Protein AF-A0A2M7XPZ9-F1 (afdb_monomer_lite)

Secondary structure (DSSP, 8-state):
---TTS-B---GGG--S-BSHHHHHHTTS--------SS-GGGSTTSSSPPHHHHHHHHHHHHHHH--HHHHHHHHHHHHH--

Foldseek 3Di:
DDPQQDWDADDDPRGDFTDHHPRNVVVVDDDDDDDDDPDDPQLDPPDPPHDLLNVLLVVLVVQLVDHDPVSVVVSVVSNVVSD

Sequence (83 aa):
HGIANLPWGGFKNSGIGRTHGEMGLEEMTQPRLIVSDFTPVSTMPWWLPMREAVYQRLVGGAMIWGGSWKMKWLGLKKVVSGT

pLDDT: mean 87.25, std 7.34, range [53.34, 95.5]

Radius of gyration: 26.67 Å; chains: 1; bounding box: 49×27×63 Å

Structure (mmCIF, N/CA/C/O backbone):
data_AF-A0A2M7XPZ9-F1
#
_entry.id   AF-A0A2M7XPZ9-F1
#
loop_
_atom_site.group_PDB
_atom_site.id
_atom_site.type_symbol
_atom_site.label_atom_id
_atom_site.label_alt_id
_atom_site.label_comp_id
_atom_site.label_asym_id
_atom_site.label_entity_id
_atom_site.label_seq_id
_atom_site.pdbx_PDB_ins_code
_atom_site.Cartn_x
_atom_site.Cartn_y
_atom_site.Cartn_z
_atom_site.occupancy
_atom_site.B_iso_or_equiv
_atom_site.auth_seq_id
_atom_site.auth_comp_id
_atom_site.auth_asym_id
_atom_site.auth_atom_id
_atom_site.pdbx_PDB_model_num
ATOM 1 N N . HIS A 1 1 ? -30.796 5.537 30.808 1.00 53.34 1 HIS A N 1
ATOM 2 C CA . HIS A 1 1 ? -30.328 5.749 29.422 1.00 53.34 1 HIS A CA 1
ATOM 3 C C . HIS A 1 1 ? -30.627 4.480 28.641 1.00 53.34 1 HIS A C 1
ATOM 5 O O . HIS A 1 1 ? -30.394 3.418 29.196 1.00 53.34 1 HIS A O 1
ATOM 11 N N . GLY A 1 2 ? -31.236 4.549 27.454 1.00 68.25 2 GLY A N 1
ATOM 12 C CA . GLY A 1 2 ? -31.740 3.320 26.818 1.00 68.25 2 GLY A CA 1
ATOM 13 C C . GLY A 1 2 ? -32.271 3.456 25.395 1.00 68.25 2 GLY A C 1
ATOM 14 O O . GLY A 1 2 ? -32.990 2.577 24.938 1.00 68.25 2 GLY A O 1
ATOM 15 N N . ILE A 1 3 ? -31.943 4.540 24.686 1.00 82.81 3 ILE A N 1
ATOM 16 C CA . ILE A 1 3 ? -32.267 4.630 23.259 1.00 82.81 3 ILE A CA 1
ATOM 17 C C . ILE A 1 3 ? -31.099 4.007 22.502 1.00 82.81 3 ILE A C 1
ATOM 19 O O . ILE A 1 3 ? -30.065 4.647 22.318 1.00 82.81 3 ILE A O 1
ATOM 23 N N . ALA A 1 4 ? -31.269 2.745 22.104 1.00 78.00 4 ALA A N 1
ATOM 24 C CA . ALA A 1 4 ? -30.215 1.940 21.489 1.00 78.00 4 ALA A CA 1
ATOM 25 C C . ALA A 1 4 ? -29.774 2.425 20.097 1.00 78.00 4 ALA A C 1
ATOM 27 O O . ALA A 1 4 ? -28.720 2.016 19.619 1.00 78.00 4 ALA A O 1
ATOM 28 N N . ASN A 1 5 ? -30.565 3.295 19.466 1.00 80.38 5 ASN A N 1
ATOM 29 C CA . ASN A 1 5 ? -30.330 3.764 18.099 1.00 80.38 5 ASN A CA 1
ATOM 30 C C . ASN A 1 5 ? -29.506 5.056 18.031 1.00 80.38 5 ASN A C 1
ATOM 32 O O . ASN A 1 5 ? -29.019 5.409 16.963 1.00 80.38 5 ASN A O 1
ATOM 36 N N . LEU A 1 6 ? -29.377 5.786 19.142 1.00 83.50 6 LEU A N 1
ATOM 37 C CA . LEU A 1 6 ? -28.581 7.011 19.189 1.00 83.50 6 LEU A CA 1
ATOM 38 C C . LEU A 1 6 ? -27.152 6.657 19.603 1.00 83.50 6 LEU A C 1
ATOM 40 O O . LEU A 1 6 ? -27.003 5.831 20.497 1.00 83.50 6 LEU A O 1
ATOM 44 N N . PRO A 1 7 ? -26.113 7.255 19.002 1.00 84.94 7 PRO A N 1
ATOM 45 C CA . PRO A 1 7 ? -24.737 7.027 19.421 1.00 84.94 7 PRO A CA 1
ATOM 46 C C . PRO A 1 7 ? -24.455 7.734 20.754 1.00 84.94 7 PRO A C 1
ATOM 48 O O . PRO A 1 7 ? -24.741 8.922 20.914 1.00 84.94 7 PRO A O 1
ATOM 51 N N . TRP A 1 8 ? -23.847 7.020 21.700 1.00 87.50 8 TRP A N 1
ATOM 52 C CA . TRP A 1 8 ? -23.458 7.539 23.015 1.00 87.50 8 TRP A CA 1
ATOM 53 C C . TRP A 1 8 ? -21.942 7.553 23.131 1.00 87.50 8 TRP A C 1
ATOM 55 O O . TRP A 1 8 ? -21.289 6.527 22.948 1.00 87.50 8 TRP A O 1
ATOM 65 N N . GLY A 1 9 ? -21.365 8.702 23.458 1.00 90.69 9 GLY A N 1
ATOM 66 C CA . GLY A 1 9 ? -19.926 8.815 23.645 1.00 90.69 9 GLY A CA 1
ATOM 67 C C . GLY A 1 9 ? -19.504 10.215 24.052 1.00 90.69 9 GLY A C 1
ATOM 68 O O . GLY A 1 9 ? -20.256 11.179 23.904 1.00 90.69 9 GLY A O 1
ATOM 69 N N . GLY A 1 10 ? -18.292 10.308 24.582 1.00 91.62 10 GLY A N 1
ATOM 70 C CA . GLY A 1 10 ? -17.688 11.568 24.989 1.00 91.62 10 GLY A CA 1
A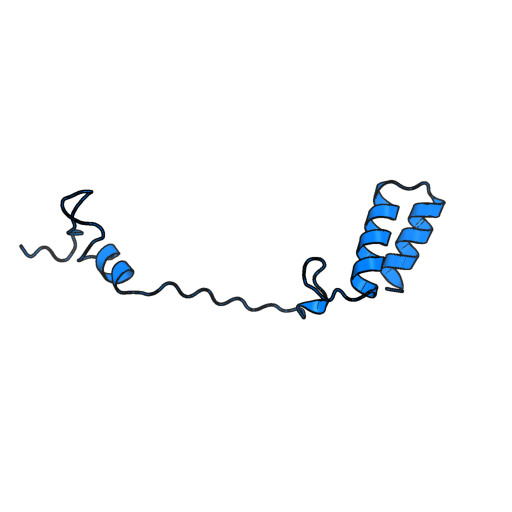TOM 71 C C . GLY A 1 10 ? -17.139 12.382 23.818 1.00 91.62 10 GLY A C 1
ATOM 72 O O . GLY A 1 10 ? -17.215 12.005 22.640 1.00 91.62 10 GLY A O 1
ATOM 73 N N . PHE A 1 11 ? -16.559 13.523 24.171 1.00 93.62 11 PHE A N 1
ATOM 74 C CA . PHE A 1 11 ? -15.736 14.339 23.295 1.00 93.62 11 PHE A CA 1
ATOM 75 C C . PHE A 1 11 ? -14.613 14.992 24.108 1.00 93.62 11 PHE A C 1
ATOM 77 O O . PHE A 1 11 ? -14.862 15.616 25.142 1.00 93.62 11 PHE A O 1
ATOM 84 N N . LYS A 1 12 ? -13.371 14.901 23.618 1.00 93.19 12 LYS A N 1
ATOM 85 C CA . LYS A 1 12 ? -12.173 15.421 24.301 1.00 93.19 12 LYS A CA 1
ATOM 86 C C . LYS A 1 12 ? -12.007 14.777 25.686 1.00 93.19 12 LYS A C 1
ATOM 88 O O . LYS A 1 12 ? -11.915 13.560 25.797 1.00 93.19 12 LYS A O 1
ATOM 93 N N . ASN A 1 13 ? -12.001 15.589 26.742 1.00 95.38 13 ASN A N 1
ATOM 94 C CA . ASN A 1 13 ? -11.736 15.152 28.110 1.00 95.38 13 ASN A CA 1
ATOM 95 C C . ASN A 1 13 ? -12.878 14.322 28.721 1.00 95.38 13 ASN A C 1
ATOM 97 O O . ASN A 1 13 ? -12.689 13.763 29.794 1.00 95.38 13 ASN A O 1
ATOM 101 N N . SER A 1 14 ? -14.044 14.224 28.067 1.00 92.94 14 SER A N 1
ATOM 102 C CA . SER A 1 14 ? -15.134 13.336 28.500 1.00 92.94 14 SER A CA 1
ATOM 103 C C . SER A 1 14 ? -15.088 11.937 27.866 1.00 92.94 14 SER A C 1
ATOM 105 O O . SER A 1 14 ? -15.975 11.131 28.133 1.00 92.94 14 SER A O 1
ATOM 107 N N . GLY A 1 15 ? -14.069 11.639 27.047 1.00 90.88 15 GLY A N 1
ATOM 108 C CA . GLY A 1 15 ? -13.865 10.344 26.385 1.00 90.88 15 GLY A CA 1
ATOM 109 C C . GLY A 1 15 ? -13.883 10.429 24.854 1.00 90.88 15 GLY A C 1
ATOM 110 O O . GLY A 1 15 ? -14.310 11.432 24.278 1.00 90.88 15 GLY A O 1
ATOM 111 N N . ILE A 1 16 ? -13.418 9.364 24.195 1.00 93.25 16 ILE A N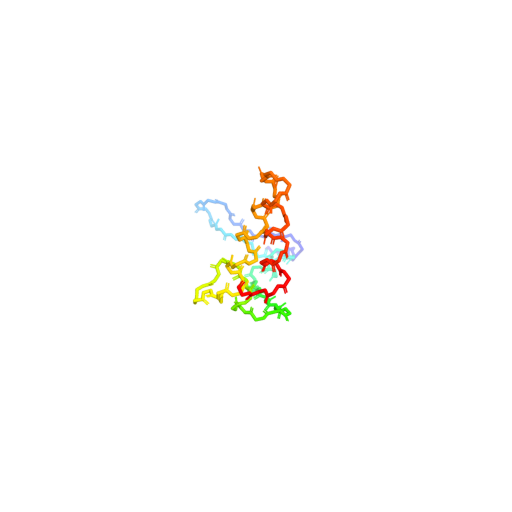 1
ATOM 112 C CA . ILE A 1 16 ? -13.435 9.185 22.733 1.00 93.25 16 ILE A CA 1
ATOM 113 C C . ILE A 1 16 ? -14.189 7.903 22.363 1.00 93.25 16 ILE A C 1
ATOM 115 O O . ILE A 1 16 ? -14.362 7.025 23.205 1.00 93.25 16 ILE A O 1
ATOM 119 N N . GLY A 1 17 ? -14.630 7.815 21.109 1.00 90.62 17 GLY A N 1
ATOM 120 C CA . GLY A 1 17 ? -15.410 6.692 20.589 1.00 90.62 17 GLY A CA 1
ATOM 121 C C . GLY A 1 17 ? -16.917 6.838 20.798 1.00 90.62 17 GLY A C 1
ATOM 122 O O . GLY A 1 17 ? -17.405 7.814 21.395 1.00 90.62 17 GLY A O 1
ATOM 123 N N . ARG A 1 18 ? -17.666 5.877 20.254 1.00 91.44 18 ARG A N 1
ATOM 124 C CA . ARG A 1 18 ? -19.126 5.784 20.372 1.00 91.44 18 ARG A CA 1
ATOM 125 C C . ARG A 1 18 ? -19.553 4.361 20.711 1.00 91.44 18 ARG A C 1
ATOM 127 O O . ARG A 1 18 ? -18.954 3.386 20.292 1.00 91.44 18 ARG A O 1
ATOM 134 N N . THR A 1 19 ? -20.626 4.259 21.474 1.00 87.94 19 THR A N 1
ATOM 135 C CA . THR A 1 19 ? -21.368 3.024 21.736 1.00 87.94 19 THR A CA 1
ATOM 136 C C . THR A 1 19 ? -22.789 3.200 21.211 1.00 87.94 19 THR A C 1
ATOM 138 O O . THR A 1 19 ? -23.215 4.337 20.994 1.00 87.94 19 THR A O 1
ATOM 141 N N . HIS A 1 20 ? -23.525 2.098 21.040 1.00 91.19 20 HIS A N 1
ATOM 142 C CA . HIS A 1 20 ? -24.870 2.060 20.447 1.00 91.19 20 HIS A CA 1
ATOM 143 C C . HIS A 1 20 ? -24.956 2.463 18.963 1.00 91.19 20 HIS A C 1
ATOM 145 O O . HIS A 1 20 ? -24.082 3.130 18.408 1.00 91.19 20 HIS A O 1
ATOM 151 N N . GLY A 1 21 ? -26.052 2.045 18.324 1.00 87.56 21 GLY A N 1
ATOM 152 C CA . GLY A 1 21 ? -26.292 2.246 16.899 1.00 87.56 21 GLY A CA 1
ATOM 153 C C . GLY A 1 21 ? -25.220 1.616 16.004 1.00 87.56 21 GLY A C 1
ATOM 154 O O . GLY A 1 21 ? -24.457 0.746 16.421 1.00 87.56 21 GLY A O 1
ATOM 155 N N . GLU A 1 22 ? -25.171 2.084 14.762 1.00 90.00 22 GLU A N 1
ATOM 156 C CA . GLU A 1 22 ? -24.193 1.659 13.757 1.00 90.00 22 GLU A CA 1
ATOM 157 C C . GLU A 1 22 ? -22.758 1.993 14.181 1.00 90.00 22 GLU A C 1
ATOM 159 O O . GLU A 1 22 ? -21.911 1.108 14.198 1.00 90.00 22 GLU A O 1
ATOM 164 N N . MET A 1 23 ? -22.511 3.221 14.657 1.00 89.94 23 MET A N 1
ATOM 165 C CA . MET A 1 23 ? -21.178 3.647 15.111 1.00 89.94 23 MET A CA 1
ATOM 166 C C . MET A 1 23 ? -20.642 2.765 16.244 1.00 89.94 23 MET A C 1
ATOM 168 O O . MET A 1 23 ? -19.468 2.419 16.255 1.00 89.94 23 MET A O 1
ATOM 172 N N . GLY A 1 24 ? -21.494 2.376 17.198 1.00 90.62 24 GLY A N 1
ATOM 173 C CA . GLY A 1 24 ? -21.089 1.485 18.281 1.00 90.62 24 GLY A CA 1
ATOM 174 C C . GLY A 1 24 ? -20.817 0.054 17.826 1.00 90.62 24 GLY A C 1
ATOM 175 O O . GLY A 1 24 ? -19.997 -0.618 18.443 1.00 90.62 24 GLY A O 1
ATOM 176 N N . LEU A 1 25 ? -21.485 -0.422 16.769 1.00 89.62 25 LEU A N 1
ATOM 177 C CA . LEU A 1 25 ? -21.163 -1.712 16.163 1.00 89.62 25 LEU A CA 1
ATOM 178 C C . LEU A 1 25 ? -19.823 -1.636 15.424 1.00 89.62 25 LEU A C 1
ATOM 180 O O . LEU A 1 25 ? -18.988 -2.512 15.626 1.00 89.62 25 LEU A O 1
ATOM 184 N N . GLU A 1 26 ? -19.596 -0.589 14.628 1.00 92.19 26 GLU A N 1
ATOM 185 C CA . GLU A 1 26 ? -18.337 -0.370 13.904 1.00 92.19 26 GLU A CA 1
ATOM 186 C C . GLU A 1 26 ? -17.131 -0.272 14.848 1.00 92.19 26 GLU A C 1
ATOM 1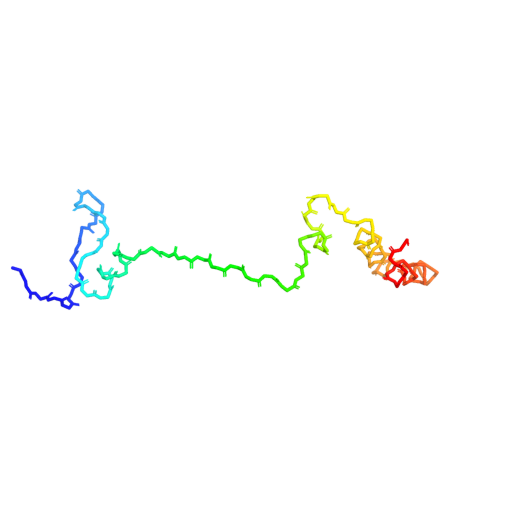88 O O . GLU A 1 26 ? -16.104 -0.892 14.576 1.00 92.19 26 GLU A O 1
ATOM 193 N N . GLU A 1 27 ? -17.272 0.399 15.995 1.00 92.19 27 GLU A N 1
ATOM 194 C CA . GLU A 1 27 ? -16.239 0.484 17.047 1.00 92.19 27 GLU A CA 1
ATOM 195 C C . GLU A 1 27 ? -15.879 -0.884 17.662 1.00 92.19 27 GLU A C 1
ATOM 197 O O . GLU A 1 27 ? -14.786 -1.062 18.196 1.00 92.19 27 GLU A O 1
ATOM 202 N N . MET A 1 28 ? -16.767 -1.881 17.562 1.00 93.38 28 MET A N 1
ATOM 203 C CA . MET A 1 28 ? -16.508 -3.265 17.992 1.00 93.38 28 MET A CA 1
ATOM 204 C C . MET A 1 28 ? -15.930 -4.139 16.871 1.00 93.38 28 MET A C 1
ATOM 206 O O . MET A 1 28 ? -15.662 -5.326 17.080 1.00 93.38 28 MET A O 1
ATOM 210 N N . THR A 1 29 ? -15.754 -3.583 15.671 1.00 94.19 29 THR A N 1
ATOM 211 C CA . THR A 1 29 ? -15.155 -4.280 14.532 1.00 94.19 29 THR A CA 1
ATOM 212 C C . THR A 1 29 ? -13.714 -3.845 14.307 1.00 94.19 29 THR A C 1
ATOM 214 O O . THR A 1 29 ? -13.312 -2.731 14.619 1.00 94.19 29 THR A O 1
ATOM 217 N N . GLN A 1 30 ? -12.919 -4.742 13.723 1.00 94.69 30 GLN A N 1
ATOM 218 C CA . GLN A 1 30 ? -11.567 -4.428 13.277 1.00 94.69 30 GLN A CA 1
ATOM 219 C C . GLN A 1 30 ? -11.570 -4.304 11.750 1.00 94.69 30 GLN A C 1
ATOM 221 O O . GLN A 1 30 ? -11.780 -5.322 11.078 1.00 94.69 30 GLN A O 1
ATOM 226 N N . PRO A 1 31 ? -11.276 -3.122 11.178 1.00 94.25 31 PRO A N 1
ATOM 227 C CA . PRO A 1 31 ? -11.062 -2.994 9.744 1.00 94.25 31 PRO A CA 1
ATOM 228 C C . PRO A 1 31 ? -9.951 -3.947 9.290 1.00 94.25 31 PRO A C 1
ATOM 230 O O . PRO A 1 31 ? -8.840 -3.933 9.829 1.00 94.25 31 PRO A O 1
ATOM 233 N N . ARG A 1 32 ? -10.248 -4.795 8.300 1.00 95.50 32 ARG A N 1
ATOM 234 C CA . ARG A 1 32 ? -9.271 -5.691 7.670 1.00 95.50 32 ARG A CA 1
ATOM 235 C C . ARG A 1 32 ? -9.149 -5.352 6.194 1.00 95.50 32 ARG A C 1
ATOM 237 O O . ARG A 1 32 ? -10.116 -5.474 5.450 1.00 95.50 32 ARG A O 1
ATOM 244 N N . LEU A 1 33 ? -7.946 -4.968 5.779 1.00 95.44 33 LEU A N 1
ATOM 245 C CA . LEU A 1 33 ? -7.603 -4.790 4.373 1.00 95.44 33 LEU A CA 1
ATOM 246 C C . LEU A 1 33 ? -7.037 -6.105 3.830 1.00 95.44 33 LEU A C 1
ATOM 248 O O . LEU A 1 33 ? -6.032 -6.602 4.334 1.00 95.44 33 LEU A O 1
ATOM 252 N N . ILE A 1 34 ? -7.675 -6.653 2.798 1.00 94.38 34 ILE A N 1
ATOM 253 C CA . ILE A 1 34 ? -7.168 -7.805 2.049 1.00 94.38 34 ILE A CA 1
ATOM 254 C C . ILE A 1 34 ? -6.775 -7.301 0.664 1.00 94.38 34 ILE A C 1
ATOM 256 O O . ILE A 1 34 ? -7.621 -6.807 -0.077 1.00 94.38 34 ILE A O 1
ATOM 260 N N . VAL A 1 35 ? -5.491 -7.421 0.327 1.00 92.06 35 VAL A N 1
ATOM 261 C CA . VAL A 1 35 ? -4.961 -7.082 -0.998 1.00 92.06 35 VAL A CA 1
ATOM 262 C C . VAL A 1 35 ? -4.699 -8.381 -1.749 1.00 92.06 35 VAL A C 1
ATOM 264 O O . VAL A 1 35 ? -4.000 -9.260 -1.247 1.00 92.06 35 VAL A O 1
ATOM 267 N N . SER A 1 36 ? -5.289 -8.516 -2.936 1.00 91.75 36 SER A N 1
ATOM 268 C CA . SER A 1 36 ? -5.077 -9.653 -3.831 1.00 91.75 36 SER A CA 1
ATOM 269 C C . SER A 1 36 ? -4.497 -9.136 -5.141 1.00 91.75 36 SER A C 1
ATOM 271 O O . SER A 1 36 ? -5.199 -8.512 -5.935 1.00 91.75 36 SER A O 1
ATOM 273 N N . ASP A 1 37 ? -3.198 -9.359 -5.334 1.00 88.62 37 ASP A N 1
ATOM 274 C CA . ASP A 1 37 ? -2.483 -8.949 -6.538 1.00 88.62 37 ASP A CA 1
ATOM 275 C C . ASP A 1 37 ? -2.486 -10.069 -7.583 1.00 88.62 37 ASP A C 1
ATOM 277 O O . ASP A 1 37 ? -2.181 -11.226 -7.292 1.00 88.62 37 ASP A O 1
ATOM 281 N N . PHE A 1 38 ? -2.781 -9.711 -8.833 1.00 88.56 38 PHE A N 1
ATOM 282 C CA . PHE A 1 38 ? -2.756 -10.652 -9.958 1.00 88.56 38 PHE A CA 1
ATOM 283 C C . PHE A 1 38 ? -1.341 -10.953 -10.463 1.00 88.56 38 PHE A C 1
ATOM 285 O O . PHE A 1 38 ? -1.116 -11.965 -11.124 1.00 88.56 38 PHE A O 1
ATOM 292 N N . THR A 1 39 ? -0.384 -10.065 -10.192 1.00 85.31 39 THR A N 1
ATOM 293 C CA . THR A 1 39 ? 0.988 -10.165 -10.698 1.00 85.31 39 THR A CA 1
ATOM 294 C C . THR A 1 39 ? 1.987 -10.348 -9.562 1.00 85.31 39 THR A C 1
ATOM 296 O O . THR A 1 39 ? 1.807 -9.746 -8.505 1.00 85.31 39 THR A O 1
ATOM 299 N N . PRO A 1 40 ? 3.082 -11.103 -9.764 1.00 84.44 40 PRO A N 1
ATOM 300 C CA . PRO A 1 40 ? 4.120 -11.235 -8.750 1.00 84.44 40 PRO A CA 1
ATOM 301 C C . PRO A 1 40 ? 4.730 -9.881 -8.374 1.00 84.44 40 PRO A C 1
ATOM 303 O O . PRO A 1 40 ? 5.039 -9.074 -9.244 1.00 84.44 40 PRO A O 1
ATOM 306 N N . VAL A 1 41 ? 5.052 -9.688 -7.095 1.00 82.56 41 VAL A N 1
ATOM 307 C CA . VAL A 1 41 ? 5.728 -8.482 -6.574 1.00 82.56 41 VAL A CA 1
ATOM 308 C C . VAL A 1 41 ? 6.962 -8.094 -7.409 1.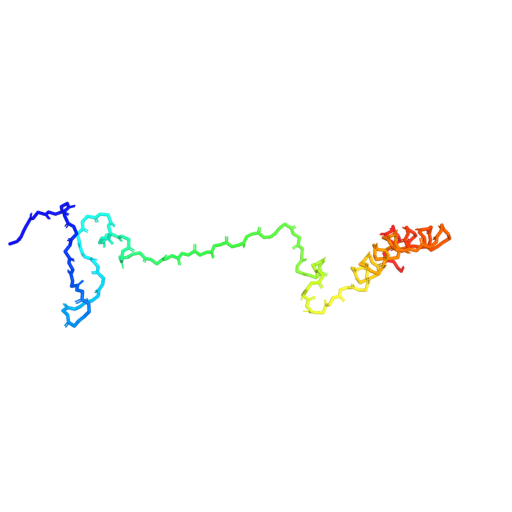00 82.56 41 VAL A C 1
ATOM 310 O O . VAL A 1 41 ? 7.185 -6.925 -7.702 1.00 82.56 41 VAL A O 1
ATOM 313 N N . SER A 1 42 ? 7.718 -9.085 -7.895 1.00 79.00 42 SER A N 1
ATOM 314 C CA . SER A 1 42 ? 8.923 -8.878 -8.718 1.00 79.00 42 SER A CA 1
ATOM 315 C C . SER A 1 42 ? 8.689 -8.258 -10.108 1.00 79.00 42 SER A C 1
ATOM 317 O O . SER A 1 42 ? 9.659 -7.893 -10.773 1.00 79.00 42 SER A O 1
ATOM 319 N N . THR A 1 43 ? 7.440 -8.178 -10.588 1.00 82.88 43 THR A N 1
ATOM 320 C CA . THR A 1 43 ? 7.111 -7.508 -11.860 1.00 82.88 43 THR A CA 1
ATOM 321 C C . THR A 1 43 ? 6.776 -6.031 -11.683 1.00 82.88 43 THR A C 1
ATOM 323 O O . THR A 1 43 ? 6.640 -5.317 -12.673 1.00 82.88 43 THR A O 1
ATOM 326 N N . MET A 1 44 ? 6.628 -5.567 -10.444 1.00 87.44 44 MET A N 1
ATOM 327 C CA . MET A 1 44 ? 6.297 -4.180 -10.147 1.00 87.44 44 MET A CA 1
ATOM 328 C C . MET A 1 44 ? 7.586 -3.348 -10.035 1.00 87.44 44 MET A C 1
ATOM 330 O O . MET A 1 44 ? 8.546 -3.777 -9.394 1.00 87.44 44 MET A O 1
ATOM 334 N N . PRO A 1 45 ? 7.625 -2.144 -10.623 1.00 86.31 45 PRO A N 1
ATOM 335 C CA . PRO A 1 45 ? 8.845 -1.344 -10.731 1.00 86.31 45 PRO A CA 1
ATOM 336 C C . PRO A 1 45 ? 9.311 -0.665 -9.434 1.00 86.31 45 PRO A C 1
ATOM 338 O O . PRO A 1 45 ? 10.344 -0.009 -9.441 1.00 86.31 45 PRO A O 1
ATOM 341 N N . TRP A 1 46 ? 8.576 -0.772 -8.329 1.00 85.19 46 TRP A N 1
ATOM 342 C CA . TRP A 1 46 ? 8.941 -0.157 -7.044 1.00 85.19 46 TRP A CA 1
ATOM 343 C C . TRP A 1 46 ? 9.390 -1.167 -5.983 1.00 85.19 46 TRP A C 1
ATOM 345 O O . TRP A 1 46 ? 9.881 -0.759 -4.932 1.00 85.19 46 TRP A O 1
ATOM 355 N N . TRP A 1 47 ? 9.249 -2.472 -6.237 1.00 84.00 47 TRP A N 1
ATOM 356 C CA . TRP A 1 47 ? 9.623 -3.511 -5.279 1.00 84.00 47 TRP A CA 1
ATOM 357 C C . TRP A 1 47 ? 11.014 -4.086 -5.574 1.00 84.00 47 TRP A C 1
ATOM 359 O O . TRP A 1 47 ? 11.364 -4.359 -6.723 1.00 84.00 47 TRP A O 1
ATOM 369 N N . LEU A 1 48 ? 11.806 -4.286 -4.516 1.00 82.62 48 LEU A N 1
ATOM 370 C CA . LEU A 1 48 ? 13.164 -4.830 -4.584 1.00 82.62 48 LEU A CA 1
ATOM 371 C C . LEU A 1 48 ? 13.189 -6.316 -4.173 1.00 82.62 48 LEU A C 1
ATOM 373 O O . LEU A 1 48 ? 12.463 -6.691 -3.252 1.00 82.62 48 LEU A O 1
ATOM 377 N N . PRO A 1 49 ? 14.047 -7.157 -4.785 1.00 85.12 49 PRO A N 1
ATOM 378 C CA . PRO A 1 49 ? 14.892 -6.865 -5.945 1.00 85.12 49 PRO A CA 1
ATOM 379 C C . PRO A 1 49 ? 14.072 -6.788 -7.246 1.00 85.12 49 PRO A C 1
ATOM 381 O O . PRO A 1 49 ? 13.281 -7.681 -7.557 1.00 85.12 49 PRO A O 1
ATOM 384 N N . MET A 1 50 ? 14.283 -5.721 -8.021 1.00 83.62 50 MET A N 1
ATOM 385 C CA . MET A 1 50 ? 13.608 -5.515 -9.304 1.00 83.62 50 MET A CA 1
ATOM 386 C C . MET A 1 50 ? 14.211 -6.431 -10.369 1.00 83.62 50 MET A C 1
ATOM 388 O O . MET A 1 50 ? 15.432 -6.541 -10.483 1.00 83.62 50 MET A O 1
ATOM 392 N N . ARG A 1 51 ? 13.370 -7.065 -11.192 1.00 86.38 51 ARG A N 1
ATOM 393 C CA . ARG A 1 51 ? 13.860 -7.816 -12.355 1.00 86.38 51 ARG A CA 1
ATOM 394 C C . ARG A 1 51 ? 14.439 -6.862 -13.399 1.00 86.38 51 ARG A C 1
ATOM 396 O O . ARG A 1 51 ? 13.793 -5.878 -13.755 1.00 86.38 51 ARG A O 1
ATOM 403 N N . GLU A 1 52 ? 15.576 -7.234 -13.981 1.00 87.75 52 GLU A N 1
ATOM 404 C CA . GLU A 1 52 ? 16.233 -6.472 -15.054 1.00 87.75 52 GLU A CA 1
ATOM 405 C C . GLU A 1 52 ? 15.277 -6.167 -16.220 1.00 87.75 52 GLU A C 1
ATOM 407 O O . GLU A 1 52 ? 15.226 -5.053 -16.727 1.00 87.75 52 GLU A O 1
ATOM 412 N N . ALA A 1 53 ? 14.409 -7.120 -16.572 1.00 88.88 53 ALA A N 1
ATOM 413 C CA . ALA A 1 53 ? 13.402 -6.929 -17.614 1.00 88.88 53 ALA A CA 1
ATOM 414 C C . ALA A 1 53 ? 12.416 -5.782 -17.320 1.00 88.88 53 ALA A C 1
ATOM 416 O O . ALA A 1 53 ? 11.993 -5.074 -18.235 1.00 88.88 53 ALA A O 1
ATOM 417 N N . VAL A 1 54 ? 12.031 -5.587 -16.054 1.00 89.50 54 VAL A N 1
ATOM 418 C CA . VAL A 1 54 ? 11.147 -4.482 -15.641 1.00 89.50 54 VAL A CA 1
ATOM 419 C C . VAL A 1 54 ? 11.905 -3.161 -15.741 1.00 89.50 54 VAL A C 1
ATOM 421 O O . VAL A 1 54 ? 11.374 -2.192 -16.280 1.00 89.50 54 VAL A O 1
ATOM 424 N N . TYR A 1 55 ? 13.167 -3.149 -15.312 1.00 89.75 55 TYR A N 1
ATOM 425 C CA . TYR A 1 55 ? 14.042 -1.987 -15.427 1.00 89.75 55 TYR A CA 1
ATOM 426 C C . TYR A 1 55 ? 14.242 -1.555 -16.889 1.00 89.75 55 TYR A C 1
ATOM 428 O O . TYR A 1 55 ? 13.982 -0.399 -17.234 1.00 89.75 55 TYR A O 1
ATOM 436 N N . GLN A 1 56 ? 14.601 -2.480 -17.785 1.00 90.62 56 GLN A N 1
ATOM 437 C CA . GLN A 1 56 ? 14.794 -2.182 -19.210 1.00 90.62 56 GLN A CA 1
ATOM 438 C C . GLN A 1 56 ? 13.509 -1.690 -19.884 1.00 90.62 56 GLN A C 1
ATOM 440 O O . GLN A 1 56 ? 13.565 -0.818 -20.754 1.00 90.62 56 GLN A O 1
ATOM 445 N N . ARG A 1 57 ? 12.340 -2.176 -19.448 1.00 91.00 57 ARG A N 1
ATOM 446 C CA . ARG A 1 57 ? 11.037 -1.672 -19.909 1.00 91.00 57 ARG A CA 1
ATOM 447 C C . ARG A 1 57 ? 10.771 -0.238 -19.463 1.00 91.00 57 ARG A C 1
ATOM 449 O O . ARG A 1 57 ? 10.319 0.558 -20.284 1.00 91.00 57 ARG A O 1
ATOM 456 N N . LEU A 1 58 ? 11.080 0.118 -18.215 1.00 91.12 58 LEU A N 1
ATOM 457 C CA . LEU A 1 58 ? 10.956 1.500 -17.735 1.00 91.12 58 LEU A CA 1
ATOM 458 C C . LEU A 1 58 ? 11.892 2.443 -18.497 1.00 91.12 58 LEU A C 1
ATOM 460 O O . LEU A 1 58 ? 11.456 3.486 -18.989 1.00 91.12 58 LEU A O 1
ATOM 464 N N . VAL A 1 59 ? 13.160 2.052 -18.651 1.00 90.25 59 VAL A N 1
ATOM 465 C CA . VAL A 1 59 ? 14.156 2.823 -19.411 1.00 90.25 59 VAL A CA 1
ATOM 466 C C . VAL A 1 59 ? 13.728 2.962 -20.873 1.00 90.25 59 VAL A C 1
ATOM 468 O O . VAL A 1 59 ? 13.768 4.061 -21.426 1.00 90.25 59 VAL A O 1
ATOM 471 N N . GLY A 1 60 ? 13.265 1.878 -21.497 1.00 91.06 60 GLY A N 1
ATOM 472 C CA . GLY A 1 60 ? 12.744 1.894 -22.862 1.00 91.06 60 GLY A CA 1
ATOM 473 C C . GLY A 1 60 ? 11.541 2.829 -23.020 1.00 91.06 60 GLY A C 1
ATOM 474 O O . GLY A 1 60 ? 11.501 3.612 -23.970 1.00 91.06 60 GLY A O 1
ATOM 475 N N . GLY A 1 61 ? 10.615 2.824 -22.057 1.00 91.75 61 GLY A N 1
ATOM 476 C CA . GLY A 1 61 ? 9.492 3.764 -22.000 1.00 91.75 61 GLY A CA 1
ATOM 477 C C . GLY A 1 61 ? 9.947 5.225 -21.926 1.00 91.75 61 GLY A C 1
ATOM 478 O O . GLY A 1 61 ? 9.477 6.059 -22.703 1.00 91.75 61 GLY A O 1
ATOM 479 N N . ALA A 1 62 ? 10.929 5.527 -21.073 1.00 90.88 62 ALA A N 1
ATOM 480 C CA . ALA A 1 62 ? 11.511 6.867 -20.975 1.00 90.88 62 ALA A CA 1
ATOM 481 C C . ALA A 1 62 ? 12.187 7.312 -22.289 1.00 90.88 62 ALA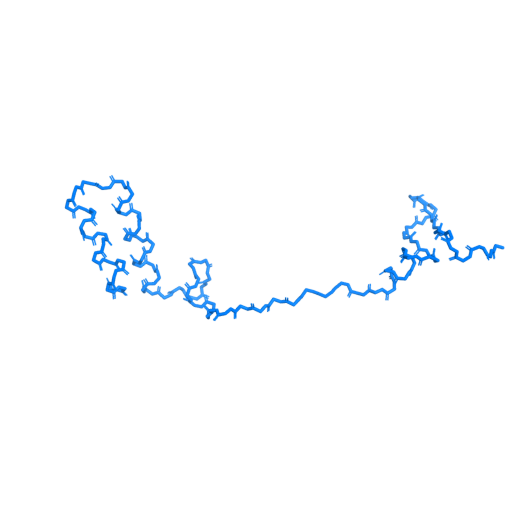 A C 1
ATOM 483 O O . ALA A 1 62 ? 12.015 8.451 -22.729 1.00 90.88 62 ALA A O 1
ATOM 484 N N . MET A 1 63 ? 12.903 6.406 -22.967 1.00 91.00 63 MET A N 1
ATOM 485 C CA . MET A 1 63 ? 13.546 6.687 -24.260 1.00 91.00 63 MET A CA 1
ATOM 486 C C . MET A 1 63 ? 12.531 7.006 -25.370 1.00 91.00 63 MET A C 1
ATOM 488 O O . MET A 1 63 ? 12.804 7.855 -26.224 1.00 91.00 63 MET A O 1
ATOM 492 N N . ILE A 1 64 ? 11.362 6.357 -25.362 1.00 92.44 64 ILE A N 1
ATOM 493 C CA . ILE A 1 64 ? 10.280 6.620 -26.326 1.00 92.44 64 ILE A CA 1
ATOM 494 C C . ILE A 1 64 ? 9.675 8.013 -26.114 1.00 92.44 64 ILE A C 1
ATOM 496 O O . ILE A 1 64 ? 9.360 8.697 -27.093 1.00 92.44 64 ILE A O 1
ATOM 500 N N . TRP A 1 65 ? 9.539 8.442 -24.856 1.00 89.38 65 TRP A N 1
ATOM 501 C CA . TRP A 1 65 ? 8.894 9.706 -24.504 1.00 89.38 65 TRP A CA 1
ATOM 502 C C . TRP A 1 65 ? 9.653 10.930 -25.037 1.00 89.38 65 TRP A C 1
ATOM 504 O O . TRP A 1 65 ? 9.046 11.819 -25.629 1.00 89.38 65 TRP A O 1
ATOM 514 N N . GLY A 1 66 ? 10.979 10.975 -24.866 1.00 82.00 66 GLY A N 1
ATOM 515 C CA . GLY A 1 66 ? 11.783 12.176 -25.153 1.00 82.00 66 GLY A CA 1
ATOM 516 C C . GLY A 1 66 ? 12.815 12.060 -26.282 1.00 82.00 66 GLY A C 1
ATOM 517 O O . GLY A 1 66 ? 13.463 13.049 -26.610 1.00 82.00 66 GLY A O 1
ATOM 518 N N . GLY A 1 67 ? 13.024 10.876 -26.863 1.00 79.00 67 GLY A N 1
ATOM 519 C CA . GLY A 1 67 ? 14.135 10.636 -27.788 1.00 79.00 67 GLY A CA 1
ATOM 520 C C . GLY A 1 67 ? 13.890 11.056 -29.244 1.00 79.00 67 GLY A C 1
ATOM 521 O O . GLY A 1 67 ? 12.759 11.103 -29.728 1.00 79.00 67 GLY A O 1
ATOM 522 N N . SER A 1 68 ? 14.977 11.269 -29.997 1.00 86.81 68 SER A N 1
ATOM 523 C CA . SER A 1 68 ? 14.948 11.321 -31.468 1.00 86.81 68 SER A CA 1
ATOM 524 C C . SER A 1 68 ? 14.396 10.015 -32.058 1.00 86.81 68 SER A C 1
ATOM 526 O O . SER A 1 68 ? 14.405 8.978 -31.400 1.00 86.81 68 SER A O 1
ATOM 528 N N . TRP A 1 69 ? 13.987 10.012 -33.330 1.00 86.62 69 TRP A N 1
ATOM 529 C CA . TRP A 1 69 ? 13.381 8.837 -33.982 1.00 86.62 69 TRP A CA 1
ATOM 530 C C . TRP A 1 69 ? 14.157 7.522 -33.763 1.00 86.62 69 TRP A C 1
ATOM 532 O O . TRP A 1 69 ? 13.572 6.513 -33.380 1.00 86.62 69 TRP A O 1
ATOM 542 N N . LYS A 1 70 ? 15.493 7.540 -33.890 1.00 88.50 70 LYS A N 1
ATOM 543 C CA . LYS A 1 70 ? 16.351 6.370 -33.611 1.00 88.50 70 LYS A CA 1
ATOM 544 C C . LYS A 1 70 ? 16.263 5.890 -32.154 1.00 88.50 70 LYS A C 1
ATOM 546 O O . LYS A 1 70 ? 16.223 4.688 -31.911 1.00 88.50 70 LYS A O 1
ATOM 551 N N . MET A 1 71 ? 16.195 6.813 -31.195 1.00 86.06 71 MET A N 1
ATOM 552 C CA . MET A 1 71 ? 16.063 6.504 -29.766 1.00 86.06 71 MET A CA 1
ATOM 553 C C . MET A 1 71 ? 14.693 5.921 -29.433 1.00 86.06 71 MET A C 1
ATOM 555 O O . MET A 1 71 ? 14.615 5.011 -28.614 1.00 86.06 71 MET A O 1
ATOM 559 N N . LYS A 1 72 ? 13.634 6.362 -30.121 1.00 89.94 72 LYS A N 1
ATOM 560 C CA . LYS A 1 72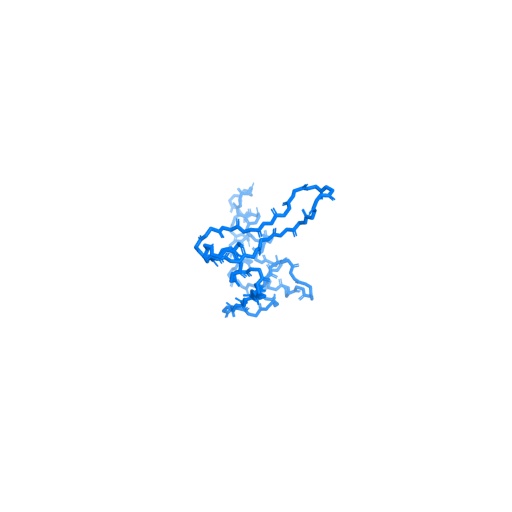 ? 12.304 5.752 -29.995 1.00 89.94 72 LYS A CA 1
ATOM 561 C C . LYS A 1 72 ? 12.307 4.304 -30.482 1.00 89.94 72 LYS A C 1
ATOM 563 O O . LYS A 1 72 ? 11.784 3.437 -29.793 1.00 89.94 72 LYS A O 1
ATOM 568 N N . TRP A 1 73 ? 12.967 4.020 -31.607 1.00 90.62 73 TRP A N 1
ATOM 569 C CA . TRP A 1 73 ? 13.133 2.649 -32.108 1.00 90.62 73 TRP A CA 1
ATOM 570 C C . TRP A 1 73 ? 13.952 1.760 -31.164 1.00 90.62 73 TRP A C 1
ATOM 572 O O . TRP A 1 73 ? 13.598 0.602 -30.951 1.00 90.62 73 TRP A O 1
ATOM 582 N N . LEU A 1 74 ? 15.027 2.289 -30.575 1.00 88.12 74 LEU A N 1
ATOM 583 C CA . LEU A 1 74 ? 15.822 1.566 -29.576 1.00 88.12 74 LEU A CA 1
ATOM 584 C C . LEU A 1 74 ? 15.037 1.326 -28.279 1.00 88.12 74 LEU A C 1
ATOM 586 O O . LEU A 1 74 ? 15.076 0.222 -27.741 1.00 88.12 74 LEU A O 1
ATOM 590 N N . GLY A 1 75 ? 14.283 2.324 -27.814 1.00 89.12 75 GLY A N 1
ATOM 591 C CA . GLY A 1 75 ? 13.394 2.191 -26.661 1.00 89.12 75 GLY A CA 1
ATOM 592 C C . GLY A 1 75 ? 12.307 1.143 -26.894 1.00 89.12 75 GLY A C 1
ATOM 593 O O . GLY A 1 75 ? 12.073 0.305 -26.026 1.00 89.12 75 GLY A O 1
ATOM 594 N N . LEU A 1 76 ? 11.721 1.105 -28.096 1.00 89.69 76 LEU A N 1
ATOM 595 C CA . LEU A 1 76 ? 10.730 0.095 -28.475 1.00 89.69 76 LEU A CA 1
ATOM 596 C C . LEU A 1 76 ? 11.311 -1.324 -28.403 1.00 89.69 76 LEU A C 1
ATOM 598 O O . LEU A 1 76 ? 10.675 -2.223 -27.858 1.00 89.69 76 LEU A O 1
ATOM 602 N N . LYS A 1 77 ? 12.546 -1.516 -28.889 1.00 89.31 77 LYS A N 1
ATOM 603 C CA . LYS A 1 77 ? 13.242 -2.808 -28.790 1.00 89.31 77 LYS A CA 1
ATOM 604 C C . LYS A 1 77 ? 13.420 -3.247 -27.336 1.00 89.31 77 LYS A C 1
ATOM 606 O O . LYS A 1 77 ? 13.100 -4.391 -27.033 1.00 89.31 77 LYS A O 1
ATOM 611 N N . LYS A 1 78 ? 13.837 -2.341 -26.444 1.00 86.62 78 LYS A N 1
ATOM 612 C CA . LYS A 1 78 ? 14.003 -2.627 -25.006 1.00 86.62 78 LYS A CA 1
ATOM 613 C C . LYS A 1 78 ? 12.695 -2.999 -24.306 1.00 86.62 78 LYS A C 1
ATOM 615 O O . LYS A 1 78 ? 12.672 -3.900 -23.470 1.00 86.62 78 LYS A O 1
ATOM 620 N N . VAL A 1 79 ? 11.587 -2.343 -24.660 1.00 88.38 79 VAL A N 1
ATOM 621 C CA . VAL A 1 79 ? 10.267 -2.667 -24.091 1.00 88.38 79 VAL A CA 1
ATOM 622 C C . VAL A 1 79 ? 9.810 -4.069 -24.513 1.00 88.38 79 VAL A C 1
ATOM 624 O O . VAL A 1 79 ? 9.277 -4.819 -23.688 1.00 88.38 79 VAL A O 1
ATOM 627 N N . VAL A 1 80 ? 10.044 -4.429 -25.779 1.00 85.50 80 VAL A N 1
ATOM 628 C CA . VAL A 1 80 ? 9.599 -5.700 -26.367 1.00 85.50 80 VAL A CA 1
ATOM 629 C C . VAL A 1 80 ? 10.483 -6.878 -25.952 1.00 85.50 80 VAL A C 1
ATOM 631 O O . VAL A 1 80 ? 9.939 -7.905 -25.553 1.00 85.50 80 VAL A O 1
ATOM 634 N N . SER A 1 81 ? 11.816 -6.763 -26.009 1.00 77.62 81 SER A N 1
ATOM 635 C CA . SER A 1 81 ? 12.696 -7.892 -25.661 1.00 77.62 81 SER A CA 1
ATOM 636 C C . SER A 1 81 ? 12.804 -8.123 -24.156 1.00 77.62 81 SER A C 1
ATOM 638 O O . SER A 1 81 ? 13.114 -9.236 -23.741 1.00 77.62 81 SER A O 1
ATOM 640 N N . GLY A 1 82 ? 12.557 -7.102 -23.322 1.00 63.97 82 GLY A N 1
ATOM 641 C CA . GLY A 1 82 ? 12.768 -7.206 -21.873 1.00 63.97 82 GLY A CA 1
ATOM 642 C C . GLY A 1 82 ? 14.203 -7.608 -21.506 1.00 63.97 82 GLY A C 1
ATOM 643 O O . GLY A 1 82 ? 14.410 -8.203 -20.453 1.00 63.97 82 GLY A O 1
ATOM 644 N N . THR A 1 83 ? 15.158 -7.333 -22.402 1.00 57.59 83 THR A N 1
ATOM 645 C CA . THR A 1 83 ? 16.605 -7.562 -22.267 1.00 57.59 83 THR A CA 1
ATOM 646 C C . THR A 1 83 ? 17.337 -6.253 -22.502 1.00 57.59 83 THR A C 1
ATOM 648 O O . THR A 1 83 ? 16.866 -5.480 -23.371 1.00 57.59 83 THR A O 1
#